Protein AF-A0A934TJ85-F1 (afdb_monomer)

pLDDT: mean 93.28, std 3.86, range [77.44, 96.88]

Solvent-accessible surface area (backbone atoms only — not comparable to full-atom values): 5310 Å² total; per-residue (Å²): 133,91,48,74,63,54,54,33,46,54,54,20,68,76,34,80,87,40,64,68,38,48,50,50,29,53,52,50,47,33,69,30,61,26,38,34,41,28,74,45,68,67,58,87,93,46,75,46,73,34,72,43,83,48,96,94,44,76,45,69,55,70,27,81,43,70,66,61,46,32,64,73,65,74,41,96,70,36,59,49,83,40,41,29,53,57,52,67,72,74,109

Sequence (91 aa):
MTTPLDAAHAAMEASPGDEAARLAFHARLAEAELYLLLEAEPQGDTLAPRVFALEDGPVVLVFDTEERLGDFSGAAAPYAALPGGGLVRML

InterPro domains:
  IPR009839 SseB, N-terminal domain [PF07179] (9-85)

Structure (mmCIF, N/CA/C/O backbone):
data_AF-A0A934TJ85-F1
#
_entry.id   AF-A0A934TJ85-F1
#
loop_
_atom_site.group_PDB
_atom_site.id
_ato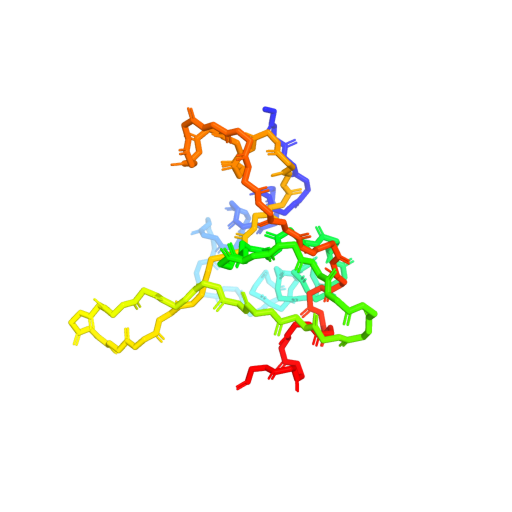m_site.type_symbol
_atom_site.label_atom_id
_atom_site.label_alt_id
_atom_site.label_comp_id
_atom_site.label_asym_id
_atom_site.label_entity_id
_atom_site.label_seq_id
_atom_site.pdbx_PDB_ins_code
_atom_site.Cartn_x
_atom_site.Cartn_y
_atom_site.Cartn_z
_atom_site.occupancy
_atom_site.B_iso_or_equiv
_atom_site.auth_seq_id
_atom_site.auth_comp_id
_atom_site.auth_asym_id
_atom_site.auth_atom_id
_atom_site.pdbx_PDB_model_num
ATOM 1 N N . MET A 1 1 ? 8.232 11.463 0.432 1.00 78.19 1 MET A N 1
ATOM 2 C CA . MET A 1 1 ? 9.547 10.919 -0.002 1.00 78.19 1 MET A CA 1
ATOM 3 C C . MET A 1 1 ? 9.329 9.832 -1.050 1.00 78.19 1 MET A C 1
ATOM 5 O O . MET A 1 1 ? 8.250 9.252 -1.059 1.00 78.19 1 MET A O 1
ATOM 9 N N . THR A 1 2 ? 10.312 9.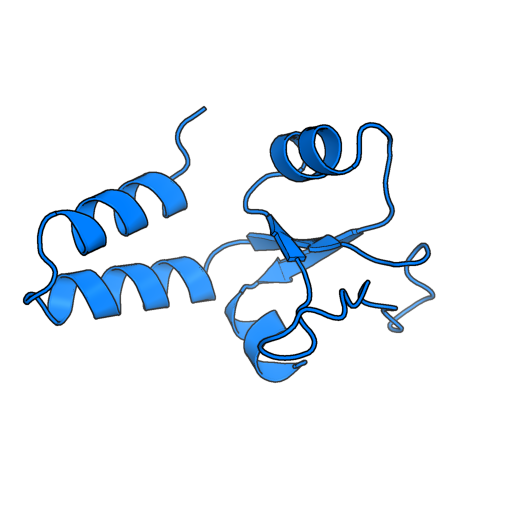578 -1.921 1.00 90.06 2 THR A N 1
ATOM 10 C CA . THR A 1 2 ? 10.276 8.450 -2.873 1.00 90.06 2 THR A CA 1
ATOM 11 C C . THR A 1 2 ? 10.669 7.162 -2.156 1.00 90.06 2 THR A C 1
ATOM 13 O O . THR A 1 2 ? 11.735 7.108 -1.538 1.00 90.06 2 THR A O 1
ATOM 16 N N . THR A 1 3 ? 9.827 6.138 -2.229 1.00 94.75 3 THR A N 1
ATOM 17 C CA . THR A 1 3 ? 10.086 4.807 -1.677 1.00 94.75 3 THR A CA 1
ATOM 18 C C . THR A 1 3 ? 10.730 3.902 -2.729 1.00 94.75 3 THR A C 1
ATOM 20 O O . THR A 1 3 ? 10.695 4.190 -3.930 1.00 94.75 3 THR A O 1
ATOM 23 N N . PRO A 1 4 ? 11.323 2.766 -2.333 1.00 93.94 4 PRO A N 1
ATOM 24 C CA . PRO A 1 4 ? 11.811 1.815 -3.323 1.00 93.94 4 PRO A CA 1
ATOM 25 C C . PRO A 1 4 ? 10.676 1.179 -4.147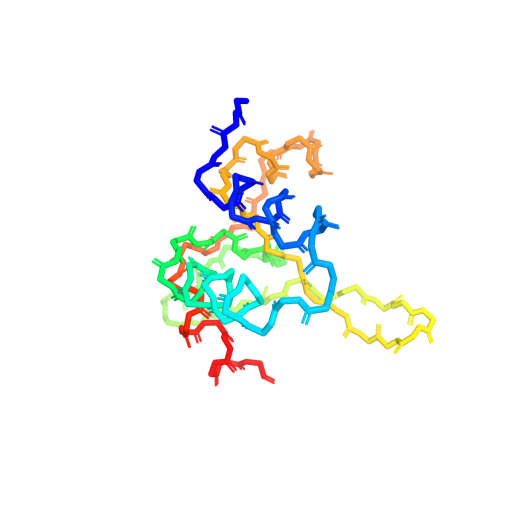 1.00 93.94 4 PRO A C 1
ATOM 27 O O . PRO A 1 4 ? 10.933 0.733 -5.264 1.00 93.94 4 PRO A O 1
ATOM 30 N N . LEU A 1 5 ? 9.441 1.141 -3.622 1.00 94.69 5 LEU A N 1
ATOM 31 C CA . LEU A 1 5 ? 8.276 0.703 -4.390 1.00 94.69 5 LEU A CA 1
ATOM 32 C C . LEU A 1 5 ? 7.932 1.727 -5.480 1.00 94.69 5 LEU A C 1
ATOM 34 O O . LEU A 1 5 ? 7.711 1.323 -6.618 1.00 94.69 5 LEU A O 1
ATOM 38 N N . ASP A 1 6 ? 8.001 3.030 -5.179 1.00 96.00 6 ASP A N 1
ATOM 39 C CA . ASP A 1 6 ? 7.842 4.086 -6.191 1.00 96.00 6 ASP A CA 1
ATOM 40 C C . ASP A 1 6 ? 8.885 3.966 -7.305 1.00 96.00 6 ASP A C 1
ATOM 42 O O . ASP A 1 6 ? 8.565 4.107 -8.482 1.00 96.00 6 ASP A O 1
ATOM 46 N N . ALA A 1 7 ? 10.145 3.707 -6.942 1.00 95.81 7 ALA A N 1
ATOM 47 C CA . ALA A 1 7 ? 11.226 3.572 -7.912 1.00 95.81 7 ALA A CA 1
ATOM 48 C C . ALA A 1 7 ? 11.019 2.355 -8.830 1.00 95.81 7 ALA A C 1
ATOM 50 O O . ALA A 1 7 ? 11.202 2.461 -10.043 1.00 95.81 7 ALA A O 1
ATOM 51 N N . ALA A 1 8 ? 10.604 1.215 -8.266 1.00 95.19 8 ALA A N 1
ATOM 52 C CA . ALA A 1 8 ? 10.282 0.017 -9.038 1.00 95.19 8 ALA A CA 1
ATOM 53 C C . ALA A 1 8 ? 9.063 0.237 -9.949 1.00 95.19 8 ALA A C 1
ATOM 55 O O . ALA A 1 8 ? 9.087 -0.161 -11.113 1.00 95.19 8 ALA A O 1
ATOM 56 N N . HIS A 1 9 ? 8.034 0.923 -9.446 1.00 95.56 9 HIS A N 1
ATOM 57 C CA . HIS A 1 9 ? 6.848 1.280 -10.220 1.00 95.56 9 HIS A CA 1
ATOM 58 C C . HIS A 1 9 ? 7.196 2.211 -11.389 1.00 95.56 9 HIS A C 1
ATOM 60 O O . HIS A 1 9 ? 6.832 1.937 -12.528 1.00 95.56 9 HIS A O 1
ATOM 66 N N . ALA A 1 10 ? 7.981 3.264 -11.143 1.00 96.31 10 ALA A N 1
ATOM 67 C CA . ALA A 1 10 ? 8.416 4.193 -12.183 1.00 96.31 10 ALA A CA 1
ATOM 68 C C . ALA A 1 10 ? 9.258 3.507 -13.273 1.00 96.31 10 ALA A C 1
ATOM 70 O O . ALA A 1 10 ? 9.116 3.829 -14.452 1.00 96.31 10 ALA A O 1
ATOM 71 N N . ALA A 1 11 ? 10.116 2.551 -12.901 1.00 94.75 11 ALA A N 1
ATOM 72 C CA . ALA A 1 11 ? 10.893 1.768 -13.861 1.00 94.75 11 ALA A CA 1
ATOM 73 C C . ALA A 1 11 ? 10.003 0.865 -14.734 1.00 94.75 11 ALA A C 1
ATOM 75 O O . ALA A 1 11 ? 10.225 0.779 -15.943 1.00 94.75 11 ALA A O 1
ATOM 76 N N . MET A 1 12 ? 8.987 0.232 -14.137 1.00 96.19 12 MET A N 1
ATOM 77 C CA . MET A 1 12 ? 7.998 -0.576 -14.855 1.00 96.19 12 MET A CA 1
ATOM 78 C C . MET A 1 12 ? 7.190 0.272 -15.850 1.00 96.19 12 MET A C 1
ATOM 80 O O . MET A 1 12 ? 7.099 -0.083 -17.023 1.00 96.19 12 MET A O 1
ATOM 84 N N . GLU A 1 13 ? 6.667 1.418 -15.408 1.00 95.94 13 GLU A N 1
ATOM 85 C CA . GLU A 1 13 ? 5.873 2.337 -16.239 1.00 95.94 13 GLU A CA 1
ATOM 86 C C . GLU A 1 13 ? 6.685 2.930 -17.398 1.00 95.94 13 GLU A C 1
ATOM 88 O O . GLU A 1 13 ? 6.175 3.110 -18.503 1.00 95.94 13 GLU A O 1
ATOM 93 N N . ALA A 1 14 ? 7.978 3.196 -17.183 1.00 95.81 14 ALA A N 1
ATOM 94 C CA . ALA A 1 14 ? 8.868 3.691 -18.231 1.00 95.81 14 ALA A CA 1
ATOM 95 C C . ALA A 1 14 ? 9.143 2.650 -19.334 1.00 95.81 14 ALA A C 1
ATOM 97 O O . ALA A 1 14 ? 9.584 3.027 -20.422 1.00 95.81 14 ALA A O 1
ATOM 98 N N . SER A 1 15 ? 8.894 1.359 -19.075 1.00 93.12 15 SER A N 1
ATOM 99 C CA . SER A 1 15 ? 9.137 0.257 -20.018 1.00 93.12 15 SER A CA 1
ATOM 100 C C . SER A 1 15 ? 7.980 -0.760 -20.051 1.00 93.12 15 SER A C 1
ATOM 102 O O . SER A 1 15 ? 8.177 -1.919 -19.690 1.00 93.12 15 SER A O 1
ATOM 104 N N . PRO A 1 16 ? 6.779 -0.403 -20.554 1.00 85.75 16 PRO A N 1
ATOM 105 C CA . PRO A 1 16 ? 5.587 -1.263 -20.457 1.00 85.75 16 PRO A CA 1
ATOM 106 C C . PRO A 1 16 ? 5.717 -2.643 -21.134 1.00 85.75 16 PRO A C 1
ATOM 108 O O . PRO A 1 16 ? 5.037 -3.602 -20.765 1.00 85.75 16 PRO A O 1
ATOM 111 N N . GLY A 1 17 ? 6.596 -2.757 -22.135 1.00 92.38 17 GLY A N 1
ATOM 112 C CA . GLY A 1 17 ? 6.890 -4.011 -22.837 1.00 92.38 17 GLY A CA 1
ATOM 113 C C . GLY A 1 17 ? 7.955 -4.887 -22.169 1.00 92.38 17 GLY A C 1
ATOM 114 O O . GLY A 1 17 ? 8.175 -6.010 -22.621 1.00 92.38 17 GLY A O 1
ATOM 115 N N . ASP A 1 18 ? 8.619 -4.401 -21.120 1.00 95.75 18 ASP A N 1
ATOM 116 C CA . ASP A 1 18 ? 9.674 -5.129 -20.423 1.00 95.75 18 ASP A CA 1
ATOM 117 C C . ASP A 1 18 ? 9.077 -6.032 -19.333 1.00 95.75 18 ASP A C 1
ATOM 119 O O . ASP A 1 18 ? 8.662 -5.593 -18.258 1.00 95.75 18 ASP A O 1
ATOM 123 N N . GLU A 1 19 ? 9.030 -7.331 -19.625 1.00 95.00 19 GLU A N 1
ATOM 124 C CA . GLU A 1 19 ? 8.584 -8.354 -18.678 1.00 95.00 19 GLU A CA 1
ATOM 125 C C . GLU A 1 19 ? 9.461 -8.398 -17.418 1.00 95.00 19 GLU A C 1
ATOM 127 O O . GLU A 1 19 ? 8.941 -8.607 -16.324 1.00 95.00 19 GLU A O 1
ATOM 132 N N . ALA A 1 20 ? 10.772 -8.168 -17.532 1.00 95.75 20 ALA A N 1
ATOM 133 C CA . ALA A 1 20 ? 11.668 -8.197 -16.381 1.00 95.75 20 ALA A CA 1
ATOM 134 C C . ALA A 1 20 ? 11.395 -7.017 -15.440 1.00 95.75 20 ALA A C 1
ATOM 136 O O . ALA A 1 20 ? 11.391 -7.201 -14.223 1.00 95.75 20 ALA A O 1
ATOM 137 N N . ALA A 1 21 ? 11.101 -5.834 -15.988 1.00 94.25 21 ALA A N 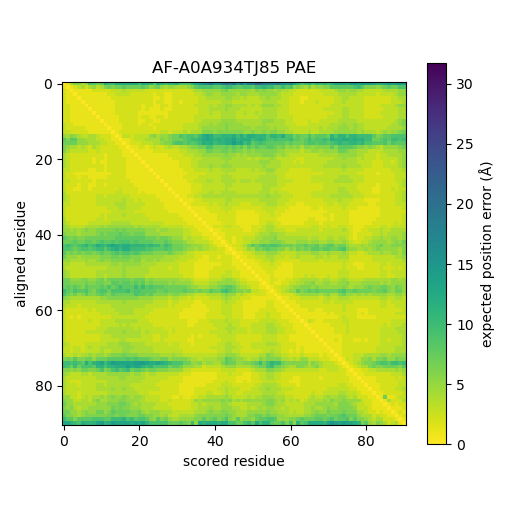1
ATOM 138 C CA . ALA A 1 21 ? 10.703 -4.671 -15.196 1.00 94.25 21 ALA A CA 1
ATOM 139 C C . ALA A 1 21 ? 9.362 -4.904 -14.476 1.00 94.25 21 ALA A C 1
ATOM 141 O O . ALA A 1 21 ? 9.249 -4.614 -13.282 1.00 94.25 21 ALA A O 1
ATOM 142 N N . ARG A 1 22 ? 8.376 -5.508 -15.159 1.00 95.12 22 ARG A N 1
ATOM 143 C CA . ARG A 1 22 ? 7.098 -5.911 -14.539 1.00 95.12 22 ARG A CA 1
ATOM 144 C C . ARG A 1 22 ? 7.292 -6.932 -13.418 1.00 95.12 22 ARG A C 1
ATOM 146 O O . ARG A 1 22 ? 6.778 -6.742 -12.317 1.00 95.12 22 ARG A O 1
ATOM 153 N N . LEU A 1 23 ? 8.071 -7.988 -13.655 1.00 95.69 23 LEU A N 1
ATOM 154 C CA . LEU A 1 23 ? 8.368 -8.997 -12.632 1.00 95.69 23 LEU A CA 1
ATOM 155 C C . LEU A 1 23 ? 9.121 -8.402 -11.437 1.00 95.69 23 LEU A C 1
ATOM 157 O O . LEU A 1 23 ? 8.809 -8.741 -10.296 1.00 95.69 23 LEU A O 1
ATOM 161 N N . ALA A 1 24 ? 10.071 -7.494 -11.673 1.00 95.06 24 ALA A N 1
ATOM 162 C CA . ALA A 1 24 ? 10.814 -6.825 -10.609 1.00 95.06 24 ALA A CA 1
ATOM 163 C C . ALA A 1 24 ? 9.899 -5.964 -9.724 1.00 95.06 24 ALA A C 1
ATOM 165 O O . ALA A 1 24 ? 10.039 -5.989 -8.500 1.00 95.06 24 ALA A O 1
ATOM 166 N N . PHE A 1 25 ? 8.932 -5.253 -10.315 1.00 96.06 25 PHE A N 1
ATOM 167 C CA . PHE A 1 25 ? 7.926 -4.517 -9.551 1.00 96.06 25 PHE A CA 1
ATOM 168 C C . PHE A 1 25 ? 7.067 -5.451 -8.692 1.00 96.06 25 PHE A C 1
ATOM 170 O O . PHE A 1 25 ? 6.931 -5.215 -7.493 1.00 96.06 25 PHE A O 1
ATOM 177 N N . HIS A 1 26 ? 6.544 -6.542 -9.256 1.00 94.31 26 HIS A N 1
ATOM 178 C CA . HIS A 1 26 ? 5.722 -7.487 -8.493 1.00 94.31 26 HIS A CA 1
ATOM 179 C C . HIS A 1 26 ? 6.498 -8.190 -7.374 1.00 94.31 26 HIS A C 1
ATOM 181 O O . HIS A 1 26 ? 5.966 -8.340 -6.274 1.00 94.31 26 HIS A O 1
ATOM 187 N N . ALA A 1 27 ? 7.758 -8.565 -7.610 1.00 94.62 27 ALA A N 1
ATOM 188 C CA . ALA A 1 27 ? 8.631 -9.091 -6.562 1.00 94.62 27 ALA A CA 1
ATOM 189 C C . ALA A 1 27 ? 8.817 -8.058 -5.442 1.00 94.62 27 ALA A C 1
ATOM 191 O O . ALA A 1 27 ? 8.626 -8.365 -4.265 1.00 94.62 27 ALA A O 1
ATOM 192 N N . ARG A 1 28 ? 9.083 -6.798 -5.809 1.00 95.56 28 ARG A N 1
ATOM 193 C CA . ARG A 1 28 ? 9.268 -5.719 -4.838 1.00 95.56 28 ARG A CA 1
ATOM 194 C C . ARG A 1 28 ? 8.002 -5.400 -4.049 1.00 95.56 28 ARG A C 1
ATOM 196 O O . ARG A 1 28 ? 8.117 -5.042 -2.879 1.00 95.56 28 ARG A O 1
ATOM 203 N N . LEU A 1 29 ? 6.834 -5.512 -4.679 1.00 95.00 29 LEU A N 1
ATOM 204 C CA . LEU A 1 29 ? 5.529 -5.362 -4.043 1.00 95.00 29 LEU A CA 1
ATOM 205 C C . LEU A 1 29 ? 5.268 -6.501 -3.054 1.00 95.00 29 LEU A C 1
ATOM 207 O O . LEU A 1 29 ? 4.828 -6.246 -1.940 1.00 95.00 29 LEU A O 1
ATOM 211 N N . ALA A 1 30 ? 5.578 -7.744 -3.429 1.00 94.44 30 ALA A N 1
ATOM 212 C CA . ALA A 1 30 ? 5.391 -8.907 -2.565 1.00 94.44 30 ALA A CA 1
ATOM 213 C C . ALA A 1 30 ? 6.300 -8.875 -1.321 1.00 94.44 30 ALA A C 1
ATOM 215 O O . ALA A 1 30 ? 5.902 -9.336 -0.251 1.00 94.44 30 ALA A O 1
ATOM 216 N N . GLU A 1 31 ? 7.504 -8.320 -1.454 1.00 94.50 31 GLU A N 1
ATOM 217 C CA . GLU A 1 31 ? 8.475 -8.165 -0.364 1.00 94.50 31 GLU A CA 1
ATOM 218 C C . GLU A 1 31 ? 8.277 -6.884 0.458 1.00 94.50 31 GLU A C 1
ATOM 220 O O . GLU A 1 31 ? 8.822 -6.772 1.556 1.00 94.50 31 GLU A O 1
ATOM 225 N N . ALA A 1 32 ? 7.532 -5.901 -0.060 1.00 95.12 32 ALA A N 1
ATOM 226 C CA . ALA A 1 32 ? 7.285 -4.654 0.651 1.00 95.12 32 ALA A CA 1
ATOM 227 C C . ALA A 1 32 ? 6.430 -4.900 1.896 1.00 95.12 32 ALA A C 1
ATOM 229 O O . ALA A 1 32 ? 5.437 -5.625 1.850 1.00 95.12 32 ALA A O 1
ATOM 230 N N . GLU A 1 33 ? 6.794 -4.246 2.995 1.00 95.88 33 GLU A N 1
ATOM 231 C CA . GLU A 1 33 ? 5.868 -4.034 4.099 1.00 95.88 33 GLU A CA 1
ATOM 232 C C . GLU A 1 33 ? 4.844 -2.984 3.663 1.00 95.88 33 GLU A C 1
ATOM 234 O O . GLU A 1 33 ? 5.212 -1.902 3.200 1.00 95.88 33 GLU A O 1
ATOM 239 N N . LEU A 1 34 ? 3.567 -3.347 3.738 1.00 96.50 34 LEU A N 1
ATOM 240 C CA . LEU A 1 34 ? 2.444 -2.530 3.310 1.00 96.50 34 LEU A CA 1
ATOM 241 C C . LEU A 1 34 ? 1.469 -2.340 4.470 1.00 96.50 34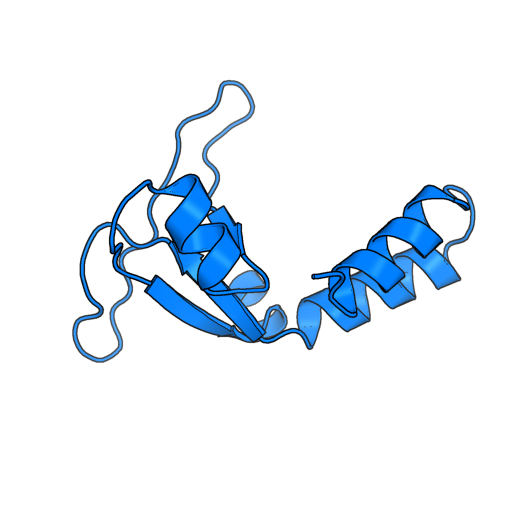 LEU A C 1
ATOM 243 O O . LEU A 1 34 ? 1.250 -3.238 5.283 1.00 96.50 34 LEU A O 1
ATOM 247 N N . TYR A 1 35 ? 0.840 -1.175 4.497 1.00 96.31 35 TYR A N 1
ATOM 248 C CA . TYR A 1 35 ? -0.106 -0.744 5.512 1.00 96.31 35 TYR A CA 1
ATOM 249 C C . TYR A 1 35 ? -1.520 -0.847 4.949 1.00 96.31 35 TYR A C 1
ATOM 251 O O . TYR A 1 35 ? -1.931 -0.029 4.126 1.00 96.31 35 TYR A O 1
ATOM 259 N N . LEU A 1 36 ? -2.254 -1.879 5.359 1.00 96.19 36 LEU A N 1
ATOM 260 C CA . LEU A 1 36 ? -3.644 -2.106 4.976 1.00 96.19 36 LEU A CA 1
ATOM 261 C C . LEU A 1 36 ? -4.576 -1.2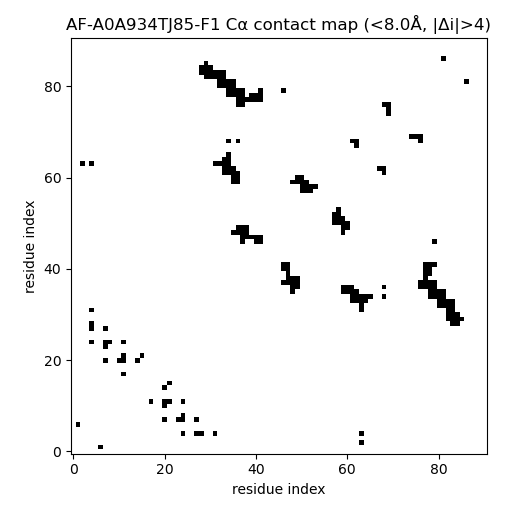58 5.836 1.00 96.19 36 LEU A C 1
ATOM 263 O O . LEU A 1 36 ? -4.553 -1.378 7.059 1.00 96.19 36 LEU A O 1
ATOM 267 N N . LEU A 1 37 ? -5.438 -0.468 5.199 1.00 96.88 37 LEU A N 1
ATOM 268 C CA . LEU A 1 37 ? -6.460 0.314 5.891 1.00 96.88 37 LEU A CA 1
ATOM 269 C C . LEU A 1 37 ? -7.571 -0.590 6.446 1.00 96.88 37 LEU A C 1
ATOM 271 O O . LEU A 1 37 ? -8.142 -1.406 5.716 1.00 96.88 37 LEU A O 1
ATOM 275 N N . LEU A 1 38 ? -7.919 -0.405 7.719 1.00 96.44 38 LEU A N 1
ATOM 276 C CA . LEU A 1 38 ? -8.947 -1.179 8.413 1.00 96.44 38 LEU A CA 1
ATOM 277 C C . LEU A 1 38 ? -10.157 -0.314 8.797 1.00 96.44 38 LEU A C 1
ATOM 279 O O . LEU A 1 38 ? -10.074 0.912 8.898 1.00 96.44 38 LEU A O 1
ATOM 283 N N . GLU A 1 39 ? -11.304 -0.956 9.015 1.00 95.25 39 GLU A N 1
ATOM 284 C CA . GLU A 1 39 ? -12.508 -0.304 9.555 1.00 95.25 39 GLU A CA 1
ATOM 285 C C . GLU A 1 39 ? -12.419 -0.067 11.065 1.00 95.25 39 GLU A C 1
ATOM 287 O O . GLU A 1 39 ? -13.008 0.878 11.589 1.00 95.25 39 GLU A O 1
ATOM 292 N N . ALA A 1 40 ? -11.677 -0.926 11.760 1.00 94.88 40 ALA A N 1
ATOM 293 C CA . ALA A 1 40 ? -11.465 -0.888 13.196 1.00 94.88 40 ALA A CA 1
ATOM 294 C C . ALA A 1 40 ? -10.053 -1.381 13.527 1.00 94.88 40 ALA A C 1
ATOM 296 O O . ALA A 1 40 ? -9.404 -2.028 12.703 1.00 94.88 40 ALA A O 1
ATOM 297 N N . GLU A 1 41 ? -9.591 -1.084 14.742 1.00 93.69 41 GLU A N 1
ATOM 298 C CA . GLU A 1 41 ? -8.330 -1.622 15.264 1.00 93.69 41 GLU A CA 1
ATOM 299 C C . GLU A 1 41 ? -8.293 -3.154 15.143 1.00 93.69 41 GLU A C 1
ATOM 301 O O . GLU A 1 41 ? -9.344 -3.782 15.255 1.00 93.69 41 GLU A O 1
ATOM 306 N N . PRO A 1 42 ? -7.129 -3.787 14.940 1.00 92.44 42 PRO A N 1
ATOM 307 C CA . PRO A 1 42 ? -7.015 -5.243 14.991 1.00 92.44 42 PRO A CA 1
ATOM 308 C C . PRO A 1 42 ? -7.498 -5.825 16.332 1.00 92.44 42 PRO A C 1
ATOM 310 O O . PRO A 1 42 ? -7.172 -5.307 17.404 1.00 92.44 42 PRO A O 1
ATOM 313 N N . GLN A 1 43 ? -8.236 -6.940 16.299 1.00 91.75 43 GLN A N 1
ATOM 314 C CA . GLN A 1 43 ? -8.582 -7.715 17.500 1.00 91.75 43 GLN A CA 1
ATOM 315 C C . GLN A 1 43 ? -7.879 -9.073 17.479 1.00 91.75 43 GLN A C 1
ATOM 317 O O . GLN A 1 43 ? -8.357 -10.030 16.865 1.00 91.75 43 GLN A O 1
ATOM 322 N N . GLY A 1 44 ? -6.749 -9.170 18.184 1.00 88.62 44 GLY A N 1
ATOM 323 C CA . GLY A 1 44 ? -5.902 -10.364 18.135 1.00 88.62 44 GLY A CA 1
ATOM 324 C C . GLY A 1 44 ? -5.432 -10.614 16.702 1.00 88.62 44 GLY A C 1
ATOM 325 O O . GLY A 1 44 ? -4.855 -9.722 16.089 1.00 88.62 44 GLY A O 1
ATOM 326 N N . ASP A 1 45 ? -5.751 -11.790 16.160 1.00 85.50 45 ASP A N 1
ATOM 327 C CA . ASP A 1 45 ? -5.414 -12.170 14.780 1.00 85.50 45 ASP A CA 1
ATOM 328 C C . ASP A 1 45 ? -6.507 -11.792 13.758 1.00 85.50 45 ASP A C 1
ATOM 330 O O . ASP A 1 45 ? -6.416 -12.142 12.582 1.00 85.50 45 ASP A O 1
ATOM 334 N N . THR A 1 46 ? -7.574 -11.110 14.192 1.00 89.50 46 THR A N 1
ATOM 335 C CA . THR A 1 46 ? -8.673 -10.697 13.309 1.00 89.50 46 THR A CA 1
ATOM 336 C C . THR A 1 46 ? -8.430 -9.293 12.774 1.00 89.50 46 THR A C 1
ATOM 338 O O . THR A 1 46 ? -8.326 -8.332 13.540 1.00 89.50 46 THR A O 1
ATOM 341 N N . LEU A 1 47 ? -8.395 -9.181 11.447 1.00 93.75 47 LEU A N 1
ATOM 342 C CA . LEU A 1 47 ? -8.335 -7.918 10.721 1.00 93.75 47 LEU A CA 1
ATOM 343 C C . LEU A 1 47 ? -9.691 -7.633 10.075 1.00 93.75 47 LEU A C 1
ATOM 345 O O . LEU A 1 47 ? -10.339 -8.546 9.564 1.00 93.75 47 LEU A O 1
ATOM 349 N N . ALA A 1 48 ? -10.090 -6.363 10.058 1.00 94.69 48 ALA A N 1
ATOM 350 C CA . ALA A 1 48 ? -11.287 -5.887 9.372 1.00 94.69 48 ALA A CA 1
ATOM 351 C C . ALA A 1 48 ? -10.884 -4.926 8.239 1.00 94.69 48 ALA A C 1
ATOM 353 O O . ALA A 1 48 ? -10.887 -3.713 8.461 1.00 94.69 48 ALA A O 1
ATOM 354 N N . PRO A 1 49 ? -10.468 -5.430 7.054 1.00 95.38 49 PRO A N 1
ATOM 355 C CA . PRO A 1 49 ? -10.070 -4.582 5.934 1.00 95.38 49 PRO A CA 1
ATOM 356 C C . PRO A 1 49 ? -11.196 -3.637 5.533 1.00 95.38 49 PRO A C 1
ATOM 358 O O . PRO A 1 49 ? -12.340 -4.065 5.378 1.00 95.38 49 PRO A O 1
ATOM 361 N N . ARG A 1 50 ? -10.872 -2.361 5.318 1.00 95.56 50 ARG A N 1
ATOM 362 C CA . ARG A 1 50 ? -11.848 -1.396 4.817 1.00 95.56 50 ARG A CA 1
ATOM 363 C C . ARG A 1 50 ? -12.071 -1.607 3.328 1.00 95.56 50 ARG A C 1
ATOM 365 O O . ARG A 1 50 ? -11.170 -1.367 2.523 1.00 95.56 50 ARG A O 1
ATOM 372 N N . VAL A 1 51 ? -13.284 -2.020 2.974 1.00 95.38 51 VAL A N 1
ATOM 373 C CA . VAL A 1 51 ? -13.675 -2.281 1.586 1.00 95.38 51 VAL A CA 1
ATOM 374 C C . VAL A 1 51 ? -14.363 -1.055 0.992 1.00 95.38 51 VAL A C 1
ATOM 376 O O . VAL A 1 51 ? -15.323 -0.521 1.544 1.00 95.38 51 VAL A O 1
ATOM 379 N N . PHE A 1 52 ? -13.890 -0.622 -0.170 1.00 95.31 52 PHE A N 1
ATOM 380 C CA . PHE A 1 52 ? -14.482 0.445 -0.965 1.00 95.31 52 PHE A CA 1
ATOM 381 C C . PHE A 1 52 ? -15.232 -0.173 -2.141 1.00 95.31 52 PHE A C 1
ATOM 383 O O . PHE A 1 52 ? -14.641 -0.875 -2.959 1.00 95.31 52 PHE A O 1
ATOM 390 N N . ALA A 1 53 ? -16.536 0.083 -2.230 1.00 94.94 53 ALA A N 1
ATOM 391 C CA . ALA A 1 53 ? -17.349 -0.349 -3.360 1.00 94.94 53 ALA A CA 1
ATOM 392 C C . ALA A 1 53 ? -17.162 0.629 -4.528 1.00 94.94 53 ALA A C 1
ATOM 394 O O . ALA A 1 53 ? -17.715 1.730 -4.505 1.00 94.94 53 ALA A O 1
ATOM 395 N N . LEU A 1 54 ? -16.361 0.240 -5.520 1.00 94.06 54 LEU A N 1
ATOM 396 C CA . LEU A 1 54 ? -16.180 0.986 -6.765 1.00 94.06 54 LEU A CA 1
ATOM 397 C C . LEU A 1 54 ? -17.031 0.373 -7.882 1.00 94.06 54 LEU A C 1
ATOM 399 O O . LEU A 1 54 ? -17.517 -0.752 -7.761 1.00 94.06 54 LEU A O 1
ATOM 403 N N . GLU A 1 55 ? -17.196 1.111 -8.981 1.00 93.94 55 GLU A N 1
ATOM 404 C CA . GLU A 1 55 ? -17.960 0.649 -10.150 1.00 93.94 55 GLU A CA 1
ATOM 405 C C . GLU A 1 55 ? -17.367 -0.633 -10.761 1.00 93.94 55 GLU A C 1
ATOM 407 O O . GLU A 1 55 ? -18.115 -1.524 -11.159 1.00 93.94 55 GLU A O 1
ATOM 412 N N . ASP A 1 56 ? -16.038 -0.767 -10.742 1.00 93.12 56 ASP A N 1
ATOM 413 C CA . ASP A 1 56 ? -15.308 -1.935 -11.259 1.00 93.12 56 ASP A CA 1
ATOM 414 C C . ASP A 1 56 ? -15.229 -3.109 -10.262 1.00 93.12 56 ASP A C 1
ATOM 416 O O . ASP A 1 56 ? -14.704 -4.175 -10.587 1.00 93.12 56 ASP A O 1
ATOM 420 N N . GLY A 1 57 ? -15.759 -2.932 -9.047 1.00 93.69 57 GLY A N 1
ATOM 421 C CA . GLY A 1 57 ? -15.778 -3.943 -7.993 1.00 93.69 57 GLY A CA 1
ATOM 422 C C . GLY A 1 57 ? -15.239 -3.453 -6.643 1.00 93.69 57 GLY A C 1
ATOM 423 O O . GLY A 1 57 ? -14.740 -2.332 -6.517 1.00 93.69 57 GLY A O 1
ATOM 424 N N . PRO A 1 58 ? -15.366 -4.281 -5.591 1.00 94.50 58 PRO A N 1
ATOM 425 C CA . PRO A 1 58 ? -14.851 -3.955 -4.270 1.00 94.50 58 PRO A CA 1
ATOM 426 C C . PRO A 1 58 ? -13.319 -3.983 -4.250 1.00 94.50 58 PRO A C 1
ATOM 428 O O . PRO A 1 58 ? -12.704 -4.937 -4.725 1.00 94.50 58 PRO A O 1
ATOM 431 N N . VAL A 1 59 ? -12.708 -2.969 -3.640 1.00 94.62 59 VAL A N 1
ATOM 432 C CA . VAL A 1 59 ? -11.254 -2.898 -3.434 1.00 94.62 59 VAL A CA 1
ATOM 433 C C . VAL A 1 59 ? -10.920 -2.596 -1.979 1.00 94.62 59 VAL A C 1
ATOM 435 O O . VAL A 1 59 ? -11.707 -1.982 -1.261 1.00 94.62 59 VAL A O 1
ATOM 438 N N . VAL A 1 60 ? -9.726 -2.991 -1.551 1.00 95.00 60 VAL A N 1
ATOM 439 C CA . VAL A 1 60 ? -9.112 -2.537 -0.297 1.00 95.00 60 VAL A CA 1
ATOM 440 C C . VAL A 1 60 ? -7.902 -1.671 -0.623 1.00 95.00 60 VAL A C 1
ATOM 442 O O . VAL A 1 60 ? -7.306 -1.812 -1.691 1.00 95.00 60 VAL A O 1
ATOM 445 N N . LEU A 1 61 ? -7.537 -0.772 0.287 1.00 95.31 61 LEU A N 1
ATOM 446 C CA . LEU A 1 61 ? -6.412 0.138 0.085 1.00 95.31 61 LEU A CA 1
ATOM 447 C C . LEU A 1 61 ? -5.227 -0.264 0.954 1.00 95.31 61 LEU A C 1
ATOM 449 O O . LEU A 1 61 ? -5.368 -0.473 2.160 1.00 95.31 61 LEU A O 1
ATOM 453 N N . VAL A 1 62 ? -4.061 -0.332 0.320 1.00 95.88 62 VAL A N 1
ATOM 454 C CA . VAL A 1 62 ? -2.769 -0.572 0.960 1.00 95.88 62 VAL A CA 1
ATOM 455 C C . VAL A 1 62 ? -1.816 0.556 0.596 1.00 95.88 62 VAL A C 1
ATOM 457 O O . VAL A 1 62 ? -1.850 1.073 -0.521 1.00 95.88 62 VAL A O 1
ATOM 460 N N . PHE A 1 63 ? -0.965 0.930 1.540 1.00 95.88 63 PHE A N 1
ATOM 461 C CA . PHE A 1 63 ? 0.003 2.011 1.390 1.00 95.88 63 PHE A CA 1
ATOM 462 C C . PHE A 1 63 ? 1.402 1.481 1.675 1.00 95.88 63 PHE A C 1
ATOM 464 O O . PHE A 1 63 ? 1.565 0.543 2.446 1.00 95.88 63 PHE A O 1
ATOM 471 N N . ASP A 1 64 ? 2.425 2.072 1.075 1.00 95.62 64 ASP A N 1
ATOM 472 C CA . ASP A 1 64 ? 3.824 1.725 1.335 1.00 95.62 64 ASP A CA 1
ATOM 473 C C . ASP A 1 64 ? 4.438 2.523 2.496 1.00 95.62 64 ASP A C 1
ATOM 475 O O . ASP A 1 64 ? 5.536 2.204 2.946 1.00 95.62 64 ASP A O 1
ATOM 479 N N . THR A 1 65 ? 3.732 3.541 3.003 1.00 94.81 65 THR A N 1
ATOM 480 C CA . THR A 1 65 ? 4.092 4.278 4.222 1.00 94.81 65 THR A CA 1
ATOM 481 C C . THR A 1 65 ? 2.856 4.647 5.046 1.00 94.81 65 THR A C 1
ATOM 483 O O . THR A 1 65 ? 1.781 4.906 4.499 1.00 94.81 65 THR A O 1
ATOM 486 N N . GLU A 1 66 ? 3.026 4.750 6.367 1.00 93.88 66 GLU A N 1
ATOM 487 C CA . GLU A 1 66 ? 1.988 5.263 7.278 1.00 93.88 66 GLU A CA 1
ATOM 488 C C . GLU A 1 66 ? 1.610 6.715 6.971 1.00 93.88 66 GLU A C 1
ATOM 490 O O . GLU A 1 66 ? 0.446 7.085 7.077 1.00 93.88 66 GLU A O 1
ATOM 495 N N . GLU A 1 67 ? 2.581 7.532 6.549 1.00 93.19 67 GLU A N 1
ATOM 496 C CA . GLU A 1 67 ? 2.360 8.933 6.167 1.00 93.19 67 GLU A CA 1
ATOM 497 C C . GLU A 1 67 ? 1.337 9.034 5.029 1.00 93.19 67 GLU A C 1
ATOM 499 O O . GLU A 1 67 ? 0.361 9.767 5.144 1.00 93.19 67 GLU A O 1
ATOM 504 N N . ARG A 1 68 ? 1.479 8.216 3.976 1.00 94.88 68 ARG A N 1
ATOM 505 C CA . ARG A 1 68 ? 0.543 8.206 2.840 1.00 94.88 68 ARG A CA 1
ATOM 506 C C . ARG A 1 68 ? -0.849 7.712 3.230 1.00 94.88 68 ARG A C 1
ATOM 508 O O . ARG A 1 68 ? -1.840 8.213 2.701 1.00 94.88 68 ARG A O 1
ATOM 515 N N . LEU A 1 69 ? -0.934 6.756 4.156 1.00 95.56 69 LEU A N 1
ATOM 516 C CA . LEU A 1 69 ? -2.207 6.301 4.718 1.00 95.56 69 LEU A CA 1
ATOM 517 C C . LEU A 1 69 ? -2.883 7.420 5.523 1.00 95.56 69 LEU A C 1
ATOM 519 O O . LEU A 1 69 ? -4.080 7.675 5.355 1.00 95.56 69 LEU A O 1
ATOM 523 N N . GLY A 1 70 ? -2.124 8.097 6.386 1.00 93.31 70 GLY A N 1
ATOM 524 C CA . GLY A 1 70 ? -2.595 9.229 7.184 1.00 93.31 70 GLY A CA 1
ATOM 525 C C . GLY A 1 70 ? -3.071 10.387 6.309 1.00 93.31 70 GLY A C 1
ATOM 526 O O . GLY A 1 70 ? -4.170 10.900 6.512 1.00 93.31 70 GLY A O 1
ATOM 527 N N . ASP A 1 71 ? -2.303 10.727 5.277 1.00 94.12 71 ASP A N 1
ATOM 528 C CA . ASP A 1 71 ? -2.658 11.753 4.295 1.00 94.12 71 ASP A CA 1
ATOM 529 C C . ASP A 1 71 ? -3.954 11.402 3.550 1.00 94.12 71 ASP A C 1
ATOM 531 O O . ASP A 1 71 ? -4.813 12.265 3.361 1.00 94.12 71 ASP A O 1
ATOM 535 N N . PHE A 1 72 ? -4.136 10.133 3.161 1.00 94.06 72 PHE A N 1
ATOM 536 C CA . PHE A 1 72 ? -5.360 9.671 2.501 1.00 94.06 72 PHE A CA 1
ATOM 537 C C . PHE A 1 72 ? -6.583 9.719 3.426 1.00 94.06 72 PHE A C 1
ATOM 539 O O . PHE A 1 72 ? -7.670 10.122 3.013 1.00 94.06 72 PHE A O 1
ATOM 546 N N . SER A 1 73 ? -6.423 9.282 4.675 1.00 91.56 73 SER A N 1
ATOM 547 C CA . SER A 1 73 ? -7.523 9.206 5.644 1.00 91.56 73 SER A CA 1
ATOM 548 C C . SER A 1 73 ? -7.859 10.553 6.292 1.00 91.56 73 SER A C 1
ATOM 550 O O . SER A 1 73 ? -8.959 10.714 6.824 1.00 91.56 73 SER A O 1
ATOM 552 N N . GLY A 1 74 ? -6.944 11.527 6.238 1.00 90.81 74 GLY A N 1
ATOM 553 C CA . GLY A 1 74 ? -7.090 12.858 6.833 1.00 90.81 74 GLY A CA 1
ATOM 554 C C . GLY A 1 74 ? -7.059 12.869 8.367 1.00 90.81 74 GLY A C 1
ATOM 555 O O . GLY A 1 74 ? -7.293 13.913 8.977 1.00 90.81 74 GLY A O 1
ATOM 556 N N . ALA A 1 75 ? -6.808 11.719 8.997 1.00 87.06 75 ALA A N 1
ATOM 557 C CA . ALA A 1 75 ? -6.775 11.520 10.441 1.00 87.06 75 ALA A CA 1
ATOM 558 C C . ALA A 1 75 ? -5.985 10.245 10.783 1.00 87.06 75 ALA A C 1
ATOM 560 O O . ALA A 1 75 ? -5.605 9.482 9.904 1.00 87.06 75 ALA A O 1
ATOM 561 N N . ALA A 1 76 ? -5.767 9.976 12.072 1.00 86.62 76 ALA A N 1
ATOM 562 C CA . ALA A 1 76 ? -5.317 8.648 12.482 1.00 86.62 76 ALA A CA 1
ATOM 563 C C . ALA A 1 76 ? -6.384 7.607 12.098 1.00 86.62 76 ALA A C 1
ATOM 565 O O . ALA A 1 76 ? -7.553 7.760 12.463 1.00 86.62 76 ALA A O 1
ATOM 566 N N . ALA A 1 77 ? -5.981 6.567 11.368 1.00 93.38 77 ALA A N 1
ATOM 567 C CA . ALA A 1 77 ? -6.856 5.486 10.938 1.00 93.38 77 ALA A CA 1
ATOM 568 C C . ALA A 1 77 ? -6.272 4.123 11.347 1.00 93.38 77 ALA A C 1
ATOM 570 O O . ALA A 1 77 ? -5.054 3.952 11.273 1.00 93.38 77 ALA A O 1
ATOM 571 N N . PRO A 1 78 ? -7.116 3.154 11.745 1.00 95.50 78 PRO A N 1
ATOM 572 C CA . PRO A 1 78 ? -6.661 1.806 12.051 1.00 95.50 78 PRO A CA 1
ATOM 573 C C . PRO A 1 78 ? -6.025 1.139 10.832 1.00 95.50 78 PRO A C 1
ATOM 575 O O . PRO A 1 78 ? -6.561 1.212 9.720 1.00 95.50 78 PRO A O 1
ATOM 578 N N . TYR A 1 79 ? -4.898 0.463 11.037 1.00 95.88 79 TYR A N 1
ATOM 579 C CA . TYR A 1 79 ? -4.194 -0.236 9.968 1.00 95.88 79 TYR A CA 1
ATOM 580 C C . 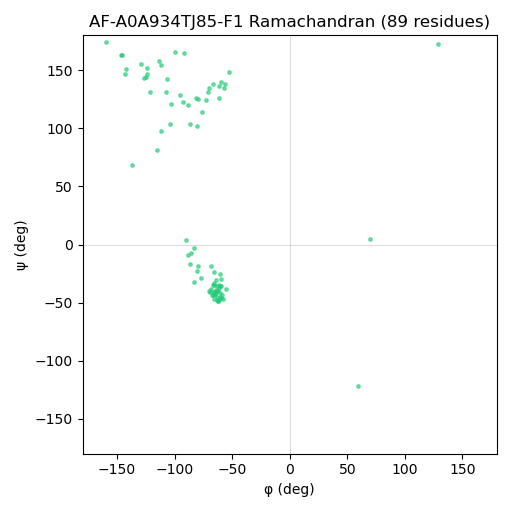TYR A 1 79 ? -3.520 -1.522 10.459 1.00 95.88 79 TYR A C 1
ATOM 582 O O . TYR A 1 79 ? -3.300 -1.713 11.654 1.00 95.88 79 TYR A O 1
ATOM 590 N N . ALA A 1 80 ? -3.161 -2.398 9.519 1.00 95.44 80 ALA A N 1
ATOM 591 C CA . ALA A 1 80 ? -2.258 -3.523 9.759 1.00 95.44 80 ALA A CA 1
ATOM 592 C C . ALA A 1 80 ? -1.040 -3.438 8.834 1.00 95.44 80 ALA A C 1
ATOM 594 O O . ALA A 1 80 ? -1.198 -3.263 7.626 1.00 95.44 80 ALA A O 1
ATOM 595 N N . ALA A 1 81 ? 0.159 -3.585 9.400 1.00 95.00 81 ALA A N 1
ATOM 596 C CA . ALA A 1 81 ? 1.401 -3.705 8.641 1.00 95.00 81 ALA A CA 1
ATOM 597 C C . ALA A 1 81 ? 1.658 -5.181 8.308 1.00 95.00 81 ALA A C 1
ATOM 599 O O . ALA A 1 81 ? 1.738 -6.024 9.205 1.00 95.00 81 ALA A O 1
ATOM 600 N N . LEU A 1 82 ? 1.729 -5.505 7.019 1.00 94.00 82 LEU A N 1
ATOM 601 C CA . LEU A 1 82 ? 1.861 -6.871 6.518 1.00 94.00 82 LEU A CA 1
ATOM 602 C C . LEU A 1 82 ? 2.776 -6.900 5.286 1.00 94.00 82 LEU A C 1
ATOM 604 O O . LEU A 1 82 ? 2.725 -5.980 4.468 1.00 94.00 82 LEU A O 1
ATOM 608 N N . PRO A 1 83 ? 3.562 -7.972 5.075 1.00 94.75 83 PRO A N 1
ATOM 609 C CA . PRO A 1 83 ? 4.242 -8.181 3.802 1.00 94.75 83 PRO A CA 1
ATOM 610 C C . PRO A 1 83 ? 3.229 -8.281 2.655 1.00 94.75 83 PRO A C 1
ATOM 612 O O . PRO A 1 83 ? 2.206 -8.962 2.790 1.00 94.75 83 PRO A O 1
ATOM 615 N N . GLY A 1 84 ? 3.532 -7.690 1.499 1.00 92.12 84 GLY A N 1
ATOM 616 C CA . GLY A 1 84 ? 2.653 -7.717 0.327 1.00 92.12 84 GLY A CA 1
ATOM 617 C C . GLY A 1 84 ? 2.265 -9.129 -0.117 1.00 92.12 84 GLY A C 1
ATOM 618 O O . GLY A 1 84 ? 1.105 -9.387 -0.430 1.00 92.12 84 GLY A O 1
ATOM 619 N N . GLY A 1 85 ? 3.188 -10.089 -0.048 1.00 90.75 85 GLY A N 1
ATOM 620 C CA . GLY A 1 85 ? 2.894 -11.497 -0.332 1.00 90.75 85 GLY A CA 1
ATOM 621 C C . GLY A 1 85 ? 1.897 -12.125 0.652 1.00 90.75 85 GLY A C 1
ATOM 622 O O . GLY A 1 85 ? 1.125 -13.003 0.271 1.00 90.75 85 GLY A O 1
ATOM 623 N N . GLY A 1 86 ? 1.873 -11.658 1.905 1.00 89.25 86 GLY A N 1
ATOM 624 C CA . GLY A 1 86 ? 0.870 -12.052 2.896 1.00 89.25 86 GLY A CA 1
ATOM 625 C C . GLY A 1 86 ? -0.513 -11.483 2.578 1.00 89.25 86 GLY A C 1
ATOM 626 O O . GLY A 1 86 ? -1.503 -12.205 2.676 1.00 89.25 86 GLY A O 1
ATOM 627 N N . LEU A 1 87 ? -0.575 -10.230 2.118 1.00 87.62 87 LEU A N 1
ATOM 628 C CA . LEU A 1 87 ? -1.818 -9.571 1.702 1.00 87.62 87 LEU A CA 1
ATOM 629 C C . LEU A 1 87 ? -2.470 -10.263 0.502 1.00 87.62 87 LEU A C 1
ATOM 631 O O . LEU A 1 87 ? -3.664 -10.539 0.539 1.00 87.62 87 LEU A O 1
ATOM 635 N N . VAL A 1 88 ? -1.685 -10.622 -0.519 1.00 85.56 88 VAL A N 1
ATOM 636 C CA . VAL A 1 88 ? -2.182 -11.349 -1.705 1.00 85.56 88 VAL A CA 1
ATOM 637 C C . VAL A 1 88 ? -2.794 -12.703 -1.340 1.00 85.56 88 VAL A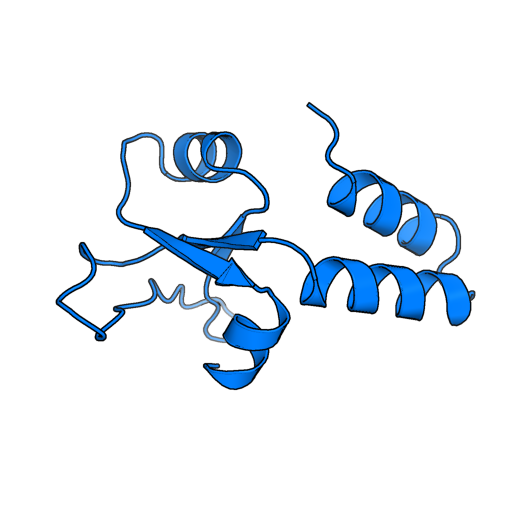 C 1
ATOM 639 O O . VAL A 1 88 ? -3.681 -13.181 -2.031 1.00 85.56 88 VAL A O 1
ATOM 642 N N . ARG A 1 89 ? -2.332 -13.343 -0.262 1.00 84.12 89 ARG A N 1
ATOM 643 C CA . ARG A 1 89 ? -2.885 -14.622 0.202 1.00 84.12 89 ARG A CA 1
ATOM 644 C C . ARG A 1 89 ? -4.172 -14.459 1.021 1.00 84.12 89 ARG A C 1
ATOM 646 O O . ARG A 1 89 ? -4.909 -15.430 1.179 1.00 84.12 89 ARG A O 1
ATOM 653 N N . MET A 1 90 ? -4.381 -13.285 1.610 1.00 80.94 90 MET A N 1
ATOM 654 C CA . MET A 1 90 ? -5.524 -12.988 2.474 1.00 80.94 90 MET A CA 1
ATOM 655 C C . MET A 1 90 ? -6.775 -12.593 1.674 1.00 80.94 90 MET A C 1
ATOM 657 O O . MET A 1 90 ? -7.884 -12.859 2.138 1.00 80.94 90 MET A O 1
ATOM 661 N N . LEU A 1 91 ? -6.582 -11.943 0.521 1.00 77.44 91 LEU A N 1
ATOM 662 C CA . LEU A 1 91 ? -7.625 -11.444 -0.386 1.00 77.44 91 LEU A CA 1
ATOM 663 C C . LEU A 1 91 ? -7.981 -12.477 -1.464 1.00 77.44 91 LEU A C 1
ATOM 665 O O . LEU A 1 91 ? -9.169 -12.506 -1.854 1.00 77.44 91 LEU A O 1
#

Organism: NCBI:txid1549854

Secondary structure (DSSP, 8-state):
---HHHHHHHHHHH-TT-HHHHHHHHHHHHHSEEEEEBSS--BTTB--B-EEEETTEEEE-EESSHHHHHHHHTS---EEEEEHHHHHHH-

Mean predicted aligned error: 3.64 Å

Nearest PDB structures (foldseek):
  7u6e-assembly1_E  TM=2.191E-01  e=5.775E+00  Homo sapiens

Foldseek 3Di:
DQDVLNVLVVQCVVCVPDPVSVVSSVVCQQQAWKKWFAPDADDVPDTHGD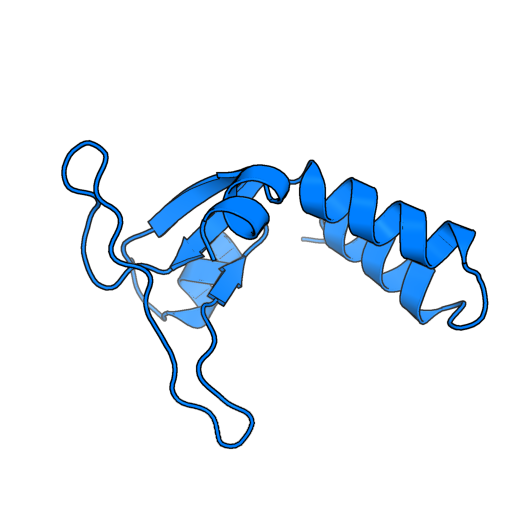WDQDPVGIDTDIHSDPVVVCVVVVHDTHIDTDRSNVVVVVD

Radius of gyration: 14.34 Å; Cα contacts (8 Å, |Δi|>4): 119; chains: 1; bounding box: 30×28×41 Å